Protein AF-A0AB74EBG8-F1 (afdb_monomer)

Secondary structure (DSSP, 8-state):
-----TT--GGGTT---------SGGGTHHHHTT-HHHHHHHHHHS--HHHHHHHH--

Nearest PDB structures (foldseek):
  6j55-assembly3_K  TM=9.809E-01  e=1.641E-03  Acanthamoeba castellanii
  4f2n-assembly6_L  TM=9.819E-01  e=1.460E-02  Leishmania major
  3mds-assembly1_A  TM=9.858E-01  e=1.667E-02  Thermus thermophilus
  1xil-assembly1_B-2  TM=9.544E-01  e=5.869E-02  Homo sapiens

Radius of gyration: 13.14 Å; Cα contacts (8 Å, |Δi|>4): 21; chains: 1; bounding box: 30×17×30 Å

Sequence (58 aa):
MVSTSNAATPLTTENTPLLTCDVWEHAYYIDYRNSRPNYLEGFWEIVNWDEVAKRFAA

Solvent-accessible surface area (backbone atoms only — not comparable to full-atom values): 3956 Å² total; per-residue (Å²): 140,86,88,68,64,88,89,53,57,52,81,84,52,99,47,83,81,55,79,87,80,82,81,55,61,91,73,39,35,92,85,40,54,91,40,58,67,62,46,54,57,54,50,66,77,68,62,63,60,69,61,31,51,53,58,72,75,107

Foldseek 3Di:
DDDDPDPDDCVVDPDQDLDDDDPPCVVPCVPQNPCSVVVVVVVVVPDPVVSSVVSVVD

Mean predicted aligned error: 2.13 Å

Structure (mmCIF, N/CA/C/O backbone):
data_AF-A0AB74EBG8-F1
#
_entry.id   AF-A0AB74EBG8-F1
#
loop_
_atom_site.group_PDB
_atom_site.id
_atom_site.type_symbol
_atom_site.label_atom_id
_atom_site.label_alt_id
_atom_site.label_comp_id
_atom_site.label_asym_id
_atom_site.label_entity_id
_atom_site.label_seq_id
_atom_site.pdbx_PDB_ins_code
_atom_site.Cartn_x
_atom_site.Cartn_y
_atom_site.Cartn_z
_atom_site.occupancy
_atom_site.B_iso_or_equiv
_atom_site.auth_seq_id
_atom_site.auth_comp_id
_atom_site.auth_asym_id
_atom_site.auth_atom_id
_atom_site.pdbx_PDB_model_num
ATOM 1 N N . MET A 1 1 ? -4.535 9.737 5.140 1.00 82.75 1 MET A N 1
ATOM 2 C CA . MET A 1 1 ? -3.365 8.983 4.640 1.00 82.75 1 MET A CA 1
ATOM 3 C C . MET A 1 1 ? -2.180 9.350 5.516 1.00 82.75 1 MET A C 1
ATOM 5 O O . MET A 1 1 ? -2.021 10.533 5.789 1.00 82.75 1 MET A O 1
ATOM 9 N N . VAL A 1 2 ? -1.424 8.370 6.010 1.00 95.31 2 VAL A N 1
ATOM 10 C CA . VAL A 1 2 ? -0.264 8.578 6.894 1.00 95.31 2 VAL A CA 1
ATOM 11 C C . VAL A 1 2 ? 0.913 7.814 6.300 1.00 95.31 2 VAL A C 1
ATOM 13 O O . VAL A 1 2 ? 0.733 6.675 5.878 1.00 95.31 2 VAL A O 1
ATOM 16 N N . SER A 1 3 ? 2.091 8.432 6.276 1.00 96.88 3 SER A N 1
ATOM 17 C CA . SER A 1 3 ? 3.349 7.771 5.918 1.00 96.88 3 SER A CA 1
ATOM 18 C C . SER A 1 3 ? 4.191 7.600 7.173 1.00 96.88 3 SER A C 1
ATOM 20 O O . SER A 1 3 ? 4.306 8.529 7.974 1.00 96.88 3 SER A O 1
ATOM 22 N N . THR A 1 4 ? 4.793 6.429 7.341 1.00 97.75 4 THR A N 1
ATOM 23 C CA . THR A 1 4 ? 5.689 6.127 8.458 1.00 97.75 4 THR A CA 1
ATOM 24 C C . THR A 1 4 ? 7.113 5.913 7.955 1.00 97.75 4 THR A C 1
ATOM 26 O O . THR A 1 4 ? 7.339 5.614 6.783 1.00 97.75 4 THR A O 1
ATOM 29 N N . SER A 1 5 ? 8.093 6.126 8.833 1.00 98.19 5 SER A N 1
ATOM 30 C CA . SER A 1 5 ? 9.503 5.897 8.518 1.00 98.19 5 SER A CA 1
ATOM 31 C C . SER A 1 5 ? 9.942 4.525 9.014 1.00 98.19 5 SER A C 1
ATOM 33 O O . SER A 1 5 ? 9.646 4.140 10.148 1.00 98.19 5 SER A O 1
ATOM 35 N N . ASN A 1 6 ? 10.706 3.815 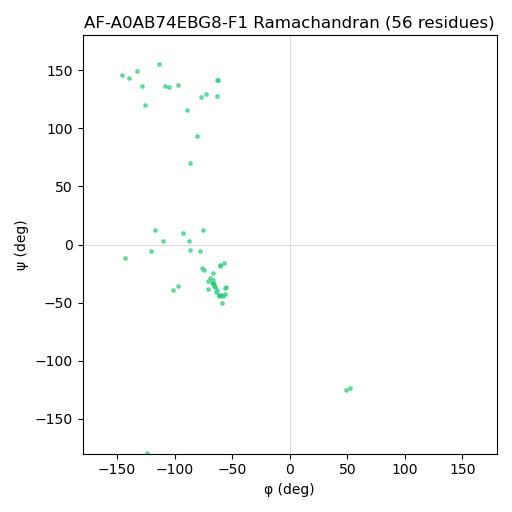8.190 1.00 97.75 6 ASN A N 1
ATOM 36 C CA . ASN A 1 6 ? 11.276 2.511 8.502 1.00 97.75 6 ASN A CA 1
ATOM 37 C C . ASN A 1 6 ? 10.225 1.503 9.002 1.00 97.75 6 ASN A C 1
ATOM 39 O O . ASN A 1 6 ? 9.252 1.240 8.308 1.00 97.75 6 ASN A O 1
ATOM 43 N N . ALA A 1 7 ? 10.422 0.934 10.193 1.00 97.81 7 ALA A N 1
ATOM 44 C CA . ALA A 1 7 ? 9.518 -0.044 10.796 1.00 97.81 7 ALA A CA 1
ATOM 45 C C . ALA A 1 7 ? 8.376 0.589 11.617 1.00 97.81 7 ALA A C 1
ATOM 47 O O . ALA A 1 7 ? 7.609 -0.134 1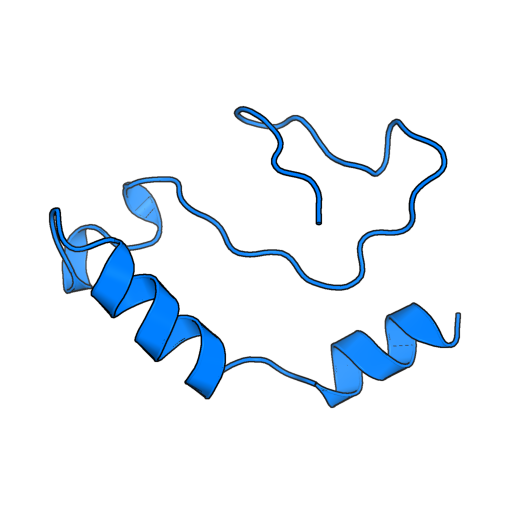2.252 1.00 97.81 7 ALA A O 1
ATOM 48 N N . ALA A 1 8 ? 8.265 1.924 11.661 1.00 98.12 8 ALA A N 1
ATOM 49 C CA . ALA A 1 8 ? 7.171 2.572 12.376 1.00 98.12 8 ALA A CA 1
ATOM 50 C C . ALA A 1 8 ? 5.821 2.207 11.737 1.00 98.12 8 ALA A C 1
ATOM 52 O O . ALA A 1 8 ? 5.697 2.115 10.515 1.00 98.12 8 ALA A O 1
ATOM 53 N N . THR A 1 9 ? 4.798 2.012 12.568 1.00 97.69 9 THR A N 1
ATOM 54 C CA . THR A 1 9 ? 3.491 1.494 12.146 1.00 97.69 9 THR A CA 1
ATOM 55 C C . THR A 1 9 ? 2.351 2.224 12.861 1.00 97.69 9 THR A C 1
ATOM 57 O O . THR A 1 9 ? 2.489 2.519 14.049 1.00 97.69 9 THR A O 1
ATOM 60 N N . PRO A 1 10 ? 1.205 2.486 12.194 1.00 97.50 10 PRO A N 1
ATOM 61 C CA . PRO A 1 10 ? 0.009 3.030 12.845 1.00 97.50 10 PRO A CA 1
ATOM 62 C C . PRO A 1 10 ? -0.519 2.183 14.013 1.00 97.50 10 PRO A C 1
ATOM 64 O O . PRO A 1 10 ? -1.266 2.695 14.830 1.00 97.50 10 PRO A O 1
ATOM 67 N N . LEU A 1 11 ? -0.093 0.921 14.149 1.00 97.25 11 LEU A N 1
ATOM 68 C CA . LEU A 1 11 ? -0.455 0.072 15.293 1.00 97.25 11 LEU A CA 1
ATOM 69 C C . LEU A 1 11 ? 0.011 0.627 16.651 1.00 97.25 11 LEU A C 1
ATOM 71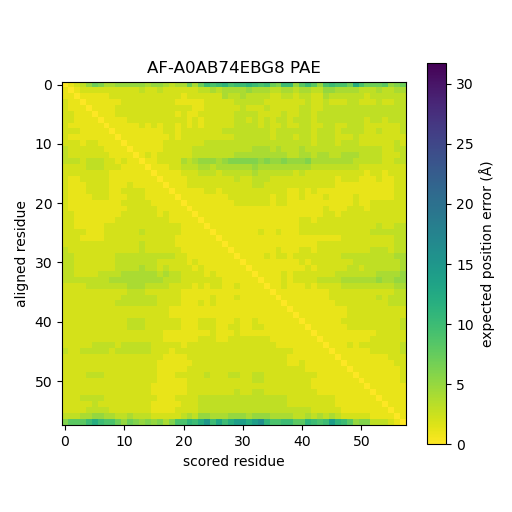 O O . LEU A 1 11 ? -0.481 0.184 17.683 1.00 97.25 11 LEU A O 1
ATOM 75 N N . THR A 1 12 ? 0.964 1.564 16.675 1.00 97.81 12 THR A N 1
ATOM 76 C CA . THR A 1 12 ? 1.379 2.263 17.904 1.00 97.81 12 THR A CA 1
ATOM 77 C C . THR A 1 12 ? 0.625 3.580 18.121 1.00 97.81 12 THR A C 1
ATOM 79 O O . THR A 1 12 ? 1.041 4.391 18.948 1.00 97.81 12 THR A O 1
ATOM 82 N N . THR A 1 13 ? -0.42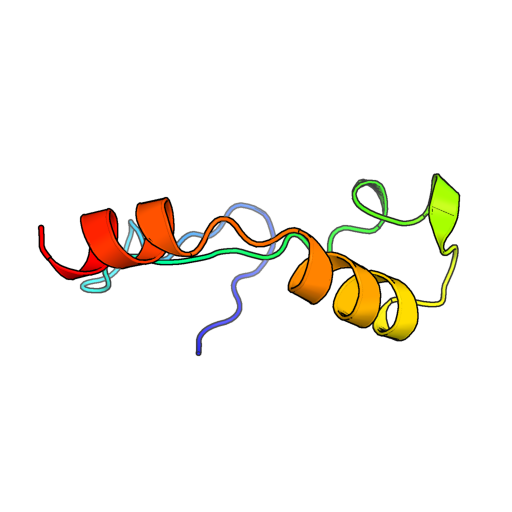5 3.844 17.342 1.00 95.81 13 THR A N 1
ATOM 83 C CA . THR A 1 13 ? -1.315 5.004 17.471 1.00 95.81 13 THR A CA 1
ATOM 84 C C . THR A 1 13 ? -2.762 4.529 17.627 1.00 95.81 13 THR A C 1
ATOM 86 O O . THR A 1 13 ? -3.046 3.337 17.607 1.00 95.81 13 THR A O 1
ATOM 89 N N . GLU A 1 14 ? -3.702 5.465 17.744 1.00 96.06 14 GLU A N 1
ATOM 90 C CA . GLU A 1 14 ? -5.145 5.177 17.796 1.00 96.06 14 GLU A CA 1
ATOM 91 C C . GLU A 1 14 ? -5.744 4.808 16.420 1.00 96.06 14 GLU A C 1
ATOM 93 O O . GLU A 1 14 ? -6.958 4.859 16.225 1.00 96.06 14 GLU A O 1
ATOM 98 N N . ASN A 1 15 ? -4.918 4.535 15.403 1.00 95.81 15 ASN A N 1
ATOM 99 C CA . ASN A 1 15 ? -5.386 4.302 14.039 1.00 95.81 15 ASN A CA 1
ATOM 100 C C . ASN A 1 15 ? -5.336 2.821 13.659 1.00 95.81 15 ASN A C 1
ATOM 102 O O . ASN A 1 15 ? -4.315 2.158 13.812 1.00 95.81 15 ASN A O 1
ATOM 106 N N . THR A 1 16 ? -6.405 2.342 13.025 1.00 96.50 16 THR A N 1
ATOM 107 C CA . TH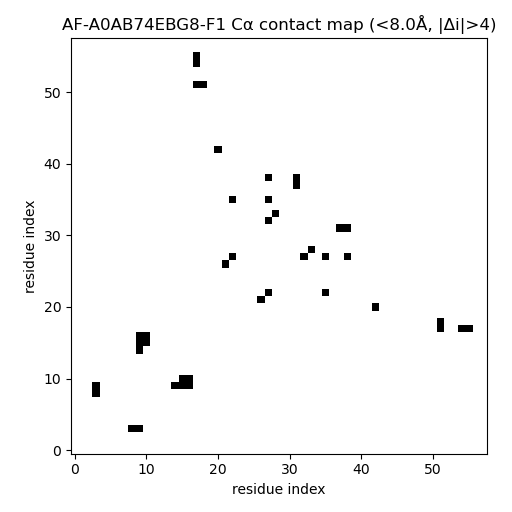R A 1 16 ? -6.447 1.011 12.411 1.00 96.50 16 THR A CA 1
ATOM 108 C C . THR A 1 16 ? -5.958 1.083 10.960 1.00 96.50 16 THR A C 1
ATOM 110 O O . THR A 1 16 ? -6.594 1.748 10.135 1.00 96.50 16 THR A O 1
ATOM 113 N N . PRO A 1 17 ? -4.837 0.430 10.598 1.00 97.56 17 PRO A N 1
ATOM 114 C CA . PRO A 1 17 ? -4.368 0.405 9.217 1.00 97.56 17 PRO A CA 1
ATOM 115 C C . PRO A 1 17 ? -5.251 -0.503 8.349 1.00 97.56 17 PRO A C 1
ATOM 117 O O . PRO A 1 17 ? -5.481 -1.664 8.677 1.00 97.56 17 PRO A O 1
ATOM 120 N N . LEU A 1 18 ? -5.713 0.014 7.207 1.00 98.25 18 LEU A N 1
ATOM 121 C CA . LEU A 1 18 ? -6.595 -0.719 6.282 1.00 98.25 18 LEU A CA 1
ATOM 122 C C . LEU A 1 18 ? -5.841 -1.286 5.067 1.00 98.25 18 LEU A C 1
ATOM 124 O O . LEU A 1 18 ? -6.091 -2.411 4.631 1.00 98.25 18 LEU A O 1
ATOM 128 N N . LEU A 1 19 ? -4.888 -0.510 4.547 1.00 98.38 19 LEU A N 1
ATOM 129 C CA . LEU A 1 19 ? -4.047 -0.816 3.392 1.00 98.38 19 LEU A CA 1
ATOM 130 C C . LEU A 1 19 ? -2.655 -0.213 3.621 1.00 98.38 19 LEU A C 1
ATOM 132 O O . LEU A 1 19 ? -2.538 0.859 4.215 1.00 98.38 19 LEU A O 1
ATOM 136 N N . THR A 1 20 ? -1.615 -0.884 3.130 1.00 98.25 20 THR A N 1
ATOM 137 C CA . THR A 1 20 ? -0.240 -0.374 3.122 1.00 98.25 20 THR A CA 1
ATOM 138 C C . THR A 1 20 ? 0.386 -0.578 1.746 1.00 98.25 20 THR A C 1
ATOM 140 O O . THR A 1 20 ? 0.045 -1.535 1.052 1.00 98.25 20 THR A O 1
ATOM 143 N N . CYS A 1 21 ? 1.295 0.316 1.368 1.00 98.31 21 CYS A N 1
ATOM 144 C CA . CYS A 1 21 ? 2.149 0.187 0.193 1.00 98.31 21 CYS A CA 1
ATOM 145 C C . CYS A 1 21 ? 3.594 0.352 0.661 1.00 98.31 21 CYS A C 1
ATOM 147 O O . CYS A 1 21 ? 3.939 1.396 1.220 1.00 98.31 21 CYS A O 1
ATOM 149 N N . ASP A 1 22 ? 4.427 -0.664 0.449 1.00 98.56 22 ASP A N 1
ATOM 150 C CA . ASP A 1 22 ? 5.842 -0.583 0.799 1.00 98.56 22 ASP A CA 1
ATOM 151 C C . ASP A 1 22 ? 6.592 0.246 -0.252 1.00 98.56 22 ASP A C 1
ATOM 153 O O . ASP A 1 22 ? 6.487 -0.000 -1.448 1.00 98.56 22 ASP A O 1
ATOM 157 N N . VAL A 1 23 ? 7.328 1.262 0.190 1.00 98.25 23 VAL A N 1
ATOM 158 C CA . VAL A 1 23 ? 8.109 2.155 -0.680 1.00 98.25 23 VAL A CA 1
ATOM 159 C C . VAL A 1 23 ? 9.611 2.067 -0.412 1.00 98.25 23 VAL A C 1
ATOM 161 O O . VAL A 1 23 ? 10.371 2.914 -0.899 1.00 98.25 23 VAL A O 1
ATOM 164 N N . TRP A 1 24 ? 10.059 1.059 0.342 1.00 98.56 24 TRP A N 1
ATOM 165 C CA . TRP A 1 24 ? 11.469 0.692 0.393 1.00 98.56 24 TRP A CA 1
ATOM 166 C C . TRP A 1 24 ? 11.939 0.255 -0.991 1.00 98.56 24 TRP A C 1
ATOM 168 O O . TRP A 1 24 ? 11.218 -0.413 -1.726 1.00 98.56 24 TRP A O 1
ATOM 178 N N . GLU A 1 25 ? 13.168 0.616 -1.361 1.00 98.56 25 GLU A N 1
ATOM 179 C CA . GLU A 1 25 ? 13.695 0.306 -2.696 1.00 98.56 25 GLU A CA 1
ATOM 180 C C . GLU A 1 25 ? 13.642 -1.195 -2.988 1.00 98.56 25 GLU A C 1
ATOM 182 O O . GLU A 1 25 ? 13.251 -1.588 -4.081 1.00 98.56 25 GLU A O 1
ATOM 187 N N . HIS A 1 26 ? 13.905 -2.054 -2.001 1.00 98.44 26 HIS A N 1
ATOM 188 C CA . HIS A 1 26 ? 13.828 -3.502 -2.200 1.00 98.44 26 HIS A CA 1
ATOM 189 C C . HIS A 1 26 ? 12.435 -4.014 -2.612 1.00 98.44 26 HIS A C 1
ATOM 191 O O . HIS A 1 26 ? 12.356 -5.109 -3.157 1.00 98.44 26 HIS A O 1
ATOM 197 N N . ALA A 1 27 ? 11.361 -3.247 -2.395 1.00 98.56 27 ALA A N 1
ATOM 198 C CA . ALA A 1 27 ? 10.011 -3.624 -2.801 1.00 98.56 27 ALA A CA 1
ATOM 199 C C . ALA A 1 27 ? 9.761 -3.446 -4.311 1.00 98.56 27 ALA A C 1
ATOM 201 O O . ALA A 1 27 ? 8.835 -4.053 -4.839 1.00 98.56 27 ALA A O 1
ATOM 202 N N . TYR A 1 28 ? 10.561 -2.625 -5.009 1.00 98.62 28 TYR A N 1
ATOM 203 C CA . TYR A 1 28 ? 10.300 -2.279 -6.416 1.00 98.62 28 TYR A CA 1
ATOM 204 C C . TYR A 1 28 ? 11.536 -2.145 -7.314 1.00 98.62 28 TYR A C 1
ATOM 206 O O . TYR A 1 28 ? 11.397 -2.049 -8.533 1.00 98.62 28 TYR A O 1
ATOM 214 N N . TYR A 1 29 ? 12.756 -2.116 -6.773 1.00 98.44 29 TYR A N 1
ATOM 215 C CA . TYR A 1 29 ? 13.932 -1.711 -7.550 1.00 98.44 29 TYR A CA 1
ATOM 216 C C . TYR A 1 29 ? 14.284 -2.693 -8.674 1.00 98.44 29 TYR A C 1
ATOM 218 O O . TYR A 1 29 ? 14.796 -2.269 -9.712 1.00 98.44 29 TYR A O 1
ATOM 226 N N . ILE A 1 30 ? 14.003 -3.992 -8.499 1.00 98.56 30 ILE A N 1
ATOM 227 C CA . ILE A 1 30 ? 14.258 -5.024 -9.519 1.00 98.56 30 ILE A CA 1
ATOM 228 C C . ILE A 1 30 ? 13.380 -4.811 -10.761 1.00 98.56 30 ILE A C 1
ATOM 230 O O . ILE A 1 30 ? 13.883 -4.974 -11.875 1.00 98.56 30 ILE A O 1
ATOM 234 N N . ASP A 1 31 ? 12.145 -4.351 -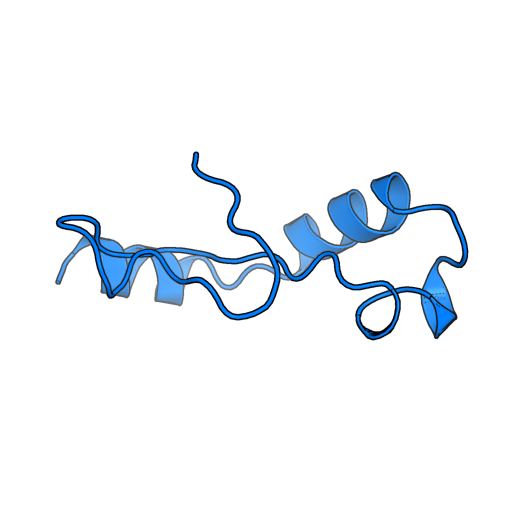10.589 1.00 98.19 31 ASP A N 1
ATOM 235 C CA . ASP A 1 31 ? 11.187 -4.206 -11.689 1.00 98.19 31 ASP A CA 1
ATOM 236 C C . ASP A 1 31 ? 11.143 -2.772 -12.238 1.00 98.19 31 ASP A C 1
ATOM 238 O O . ASP A 1 31 ? 11.052 -2.564 -13.446 1.00 98.19 31 ASP A O 1
ATOM 242 N N . TYR A 1 32 ? 11.292 -1.767 -11.368 1.00 98.31 32 TYR A N 1
ATOM 243 C CA . TYR A 1 32 ? 11.043 -0.358 -11.704 1.00 98.31 32 TYR A CA 1
ATOM 244 C C . TYR A 1 32 ? 12.254 0.571 -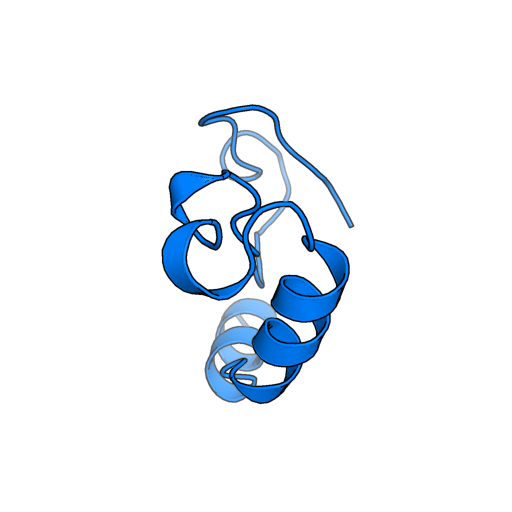11.523 1.00 98.31 32 TYR A C 1
ATOM 246 O O . TYR A 1 32 ? 12.187 1.746 -11.896 1.00 98.31 32 TYR A O 1
ATOM 254 N N . ARG A 1 33 ? 13.379 0.078 -10.979 1.00 97.94 33 ARG A N 1
ATOM 255 C CA . ARG A 1 33 ? 14.583 0.879 -10.659 1.00 97.94 33 ARG A CA 1
ATOM 256 C C . ARG A 1 33 ? 14.208 2.145 -9.881 1.00 97.94 33 ARG A C 1
ATOM 258 O O . ARG A 1 33 ? 13.556 2.058 -8.851 1.00 97.94 33 ARG A O 1
ATOM 265 N N . ASN A 1 34 ? 14.598 3.324 -10.361 1.00 97.69 34 ASN A N 1
ATOM 266 C CA . ASN A 1 34 ? 14.304 4.609 -9.729 1.00 97.69 34 ASN A CA 1
ATOM 267 C C . ASN A 1 34 ? 12.863 5.102 -9.970 1.00 97.69 34 ASN A C 1
ATOM 269 O O . ASN A 1 34 ? 12.477 6.125 -9.403 1.00 97.69 34 ASN A O 1
ATOM 273 N N . SER A 1 35 ? 12.068 4.415 -10.799 1.00 98.31 35 SER A N 1
ATOM 274 C CA . SER A 1 35 ? 10.702 4.829 -11.133 1.00 98.31 35 SER A CA 1
ATOM 275 C C . SER A 1 35 ? 9.680 4.313 -10.119 1.00 98.31 35 SER A C 1
ATOM 277 O O . SER A 1 35 ? 8.836 3.465 -10.408 1.00 98.31 35 SER A O 1
ATOM 279 N N . ARG A 1 36 ? 9.721 4.871 -8.906 1.00 98.25 36 ARG A N 1
ATOM 280 C CA . ARG A 1 36 ? 8.680 4.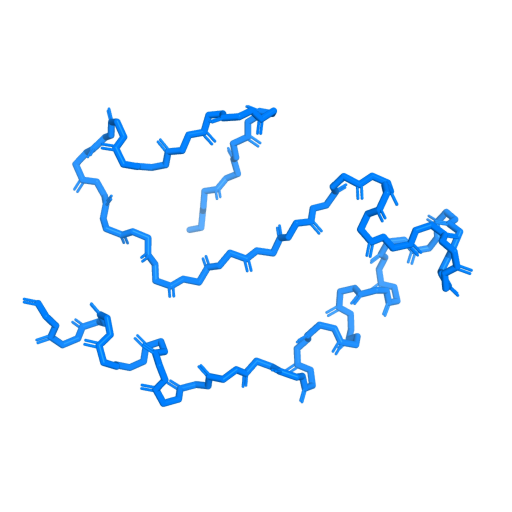636 -7.894 1.00 98.25 36 ARG A CA 1
ATOM 281 C C . ARG A 1 36 ? 7.256 4.974 -8.381 1.00 98.25 36 ARG A C 1
ATOM 283 O O . ARG A 1 36 ? 6.349 4.242 -7.999 1.00 98.25 36 ARG A O 1
ATOM 290 N N . PRO A 1 37 ? 7.016 6.019 -9.205 1.00 98.50 37 PRO A N 1
ATOM 291 C CA . PRO A 1 37 ? 5.673 6.292 -9.721 1.00 98.50 37 PRO A CA 1
ATOM 292 C C . PRO A 1 37 ? 5.073 5.116 -10.501 1.00 98.50 37 PRO A C 1
ATOM 294 O O . PRO A 1 37 ? 3.944 4.734 -10.222 1.00 98.50 37 PRO A O 1
ATOM 297 N N . ASN A 1 38 ? 5.848 4.470 -11.377 1.00 98.31 38 ASN A N 1
ATOM 298 C CA . ASN A 1 38 ? 5.362 3.326 -12.158 1.00 98.31 38 ASN A CA 1
ATOM 299 C C . ASN A 1 38 ? 5.078 2.097 -11.276 1.00 98.31 38 ASN A C 1
ATOM 301 O O . ASN A 1 38 ? 4.150 1.341 -11.547 1.00 98.31 38 ASN A O 1
ATOM 305 N N . TYR A 1 39 ? 5.853 1.905 -10.203 1.00 98.62 39 TYR A N 1
ATOM 306 C CA . TYR A 1 39 ? 5.543 0.893 -9.189 1.00 98.62 39 TYR A CA 1
ATOM 307 C C . TYR A 1 39 ? 4.195 1.171 -8.513 1.00 98.62 39 TYR A C 1
ATOM 309 O O . TYR A 1 39 ? 3.389 0.259 -8.353 1.00 98.62 39 TYR A O 1
ATOM 317 N N . LEU A 1 40 ? 3.931 2.430 -8.147 1.00 98.38 40 LEU A N 1
ATOM 318 C CA . LEU A 1 40 ? 2.663 2.817 -7.527 1.00 98.38 40 LEU A CA 1
ATOM 319 C C . LEU A 1 40 ? 1.479 2.640 -8.483 1.00 98.38 40 LEU A C 1
ATOM 321 O O . LEU A 1 40 ? 0.414 2.237 -8.029 1.00 98.38 40 LEU A O 1
ATOM 325 N N . GLU A 1 41 ? 1.653 2.898 -9.781 1.00 98.38 41 GLU A N 1
ATOM 326 C CA . GLU A 1 41 ? 0.633 2.602 -10.796 1.00 98.38 41 GLU A CA 1
ATOM 327 C C . GLU A 1 41 ? 0.281 1.106 -10.804 1.00 98.38 41 GLU A C 1
ATOM 329 O O . GLU A 1 41 ? -0.888 0.761 -10.644 1.00 98.38 41 GLU A O 1
ATOM 334 N N . GLY A 1 42 ? 1.286 0.223 -10.868 1.00 98.25 42 GLY A N 1
ATOM 335 C CA . GLY A 1 42 ? 1.073 -1.230 -10.829 1.00 98.25 42 GLY A CA 1
ATOM 336 C C . GLY A 1 42 ? 0.524 -1.744 -9.492 1.00 98.25 42 GLY A C 1
ATOM 337 O O . GLY A 1 42 ? -0.292 -2.664 -9.469 1.00 98.25 42 GLY A O 1
ATOM 338 N N . PHE A 1 43 ? 0.907 -1.130 -8.368 1.00 98.56 43 P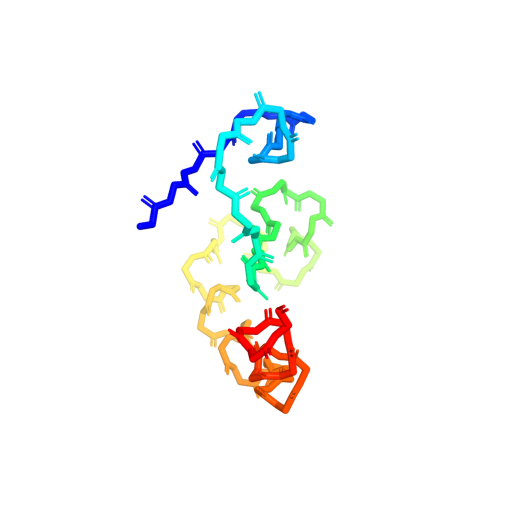HE A N 1
ATOM 339 C CA . PHE A 1 43 ? 0.378 -1.474 -7.045 1.00 98.56 43 PHE A CA 1
ATOM 340 C C . PHE A 1 43 ? -1.152 -1.376 -7.003 1.00 98.56 43 PHE A C 1
ATOM 342 O O . PHE A 1 43 ? -1.803 -2.272 -6.464 1.00 98.56 43 PHE A O 1
ATOM 349 N N . TRP A 1 44 ? -1.739 -0.332 -7.599 1.00 98.38 44 TRP A N 1
ATOM 350 C CA . TRP A 1 44 ? -3.192 -0.136 -7.595 1.00 98.38 44 TRP A CA 1
ATOM 351 C C . TRP A 1 44 ? -3.960 -1.195 -8.392 1.00 98.38 44 TRP A C 1
ATOM 353 O O . TRP A 1 44 ? -5.121 -1.457 -8.075 1.00 98.38 44 TRP A O 1
ATOM 363 N N . GLU A 1 45 ? -3.323 -1.836 -9.372 1.00 98.31 45 GLU A N 1
ATOM 364 C CA . GLU A 1 45 ? -3.934 -2.896 -10.183 1.00 98.31 45 GLU A CA 1
ATOM 365 C C . GLU A 1 45 ? -4.076 -4.223 -9.419 1.00 98.31 45 GLU A C 1
ATOM 367 O O . GLU A 1 45 ? -4.923 -5.045 -9.766 1.00 98.31 45 GLU A O 1
ATOM 372 N N . ILE A 1 46 ? -3.280 -4.431 -8.362 1.00 98.06 46 ILE A N 1
ATOM 373 C CA . ILE A 1 46 ? -3.205 -5.704 -7.623 1.00 98.06 46 ILE A CA 1
ATOM 374 C C . ILE A 1 46 ? -3.796 -5.645 -6.206 1.00 98.06 46 ILE A C 1
ATOM 376 O O . ILE A 1 46 ? -3.722 -6.628 -5.464 1.00 98.06 46 ILE A O 1
ATOM 380 N N . VAL A 1 47 ? -4.373 -4.511 -5.793 1.00 98.62 47 VAL A N 1
ATOM 381 C CA . VAL A 1 47 ? -4.952 -4.367 -4.447 1.00 98.62 47 VAL A CA 1
ATOM 382 C C . VAL A 1 47 ? -6.127 -5.329 -4.255 1.00 98.62 47 VAL A C 1
ATOM 384 O O . VAL A 1 47 ? -7.101 -5.320 -5.005 1.00 98.62 47 VAL A O 1
ATOM 387 N N . ASN A 1 48 ? -6.079 -6.112 -3.175 1.00 98.56 48 ASN A N 1
ATOM 388 C CA . ASN A 1 48 ? -7.217 -6.910 -2.727 1.00 98.56 48 ASN A CA 1
ATOM 389 C C . ASN A 1 48 ? -8.203 -6.042 -1.928 1.00 98.56 48 ASN A C 1
ATOM 391 O O . ASN A 1 48 ? -8.068 -5.877 -0.712 1.00 98.56 48 ASN A O 1
ATOM 395 N N . TRP A 1 49 ? -9.201 -5.492 -2.618 1.00 98.50 49 TRP A N 1
ATOM 396 C CA . TRP A 1 49 ? -10.206 -4.615 -2.014 1.00 98.50 49 TRP A CA 1
ATOM 397 C C . TRP A 1 49 ? -11.164 -5.327 -1.053 1.00 98.50 49 TRP A C 1
ATOM 399 O O . TRP A 1 49 ? -11.595 -4.706 -0.082 1.00 98.50 49 TRP A O 1
ATOM 409 N N . ASP A 1 50 ? -11.443 -6.618 -1.254 1.00 98.56 50 ASP A N 1
ATOM 410 C CA . ASP A 1 50 ? -12.297 -7.392 -0.342 1.00 98.56 50 ASP A CA 1
ATOM 411 C C . ASP A 1 50 ? -11.672 -7.479 1.054 1.00 98.56 50 ASP A C 1
ATOM 413 O O . ASP A 1 50 ? -12.355 -7.369 2.071 1.00 98.56 50 ASP A O 1
ATOM 417 N N . GLU A 1 51 ? -10.353 -7.648 1.115 1.00 98.44 51 GLU A N 1
ATOM 418 C CA . GLU A 1 51 ? -9.617 -7.696 2.374 1.00 98.44 51 GLU A CA 1
ATOM 419 C C . GLU A 1 51 ? -9.552 -6.321 3.061 1.00 98.44 51 GLU A C 1
ATOM 421 O O . GLU A 1 51 ? -9.712 -6.225 4.279 1.00 98.44 51 GLU A O 1
ATOM 426 N N . VAL A 1 52 ? -9.386 -5.240 2.291 1.00 98.50 52 VAL A N 1
ATOM 427 C CA . VAL A 1 52 ? -9.462 -3.867 2.822 1.00 98.50 52 VAL A CA 1
ATOM 428 C C . VAL A 1 52 ? -10.852 -3.595 3.408 1.00 98.50 52 VAL A C 1
ATOM 430 O O . VAL A 1 52 ? -10.957 -3.058 4.512 1.00 98.50 52 VAL A O 1
ATOM 433 N N . ALA A 1 53 ? -11.915 -4.013 2.715 1.00 98.56 53 ALA A N 1
ATOM 434 C CA . ALA A 1 53 ? -13.291 -3.857 3.179 1.00 98.56 53 ALA A CA 1
ATOM 435 C C . ALA A 1 53 ? -13.564 -4.647 4.471 1.00 98.56 53 ALA A C 1
ATOM 437 O O . ALA A 1 53 ? -14.190 -4.114 5.388 1.00 98.56 53 ALA A O 1
ATOM 438 N N . LYS A 1 54 ? -13.044 -5.878 4.591 1.00 98.44 54 LYS A N 1
ATOM 439 C CA . LYS A 1 54 ? -13.141 -6.673 5.830 1.00 98.44 54 LYS A CA 1
ATOM 440 C C . LYS A 1 54 ? -12.486 -5.975 7.020 1.00 98.44 54 LYS A C 1
ATOM 442 O O . LYS A 1 54 ? -13.082 -5.945 8.088 1.00 98.44 54 LYS A O 1
ATOM 447 N N . ARG A 1 55 ? -11.294 -5.393 6.839 1.00 97.88 55 ARG A N 1
ATOM 448 C CA . ARG A 1 55 ? -10.598 -4.641 7.903 1.00 97.88 55 ARG A CA 1
ATOM 449 C C . ARG A 1 55 ? -11.324 -3.362 8.291 1.00 97.88 55 ARG A C 1
ATOM 451 O O . ARG A 1 55 ? -11.261 -2.965 9.444 1.00 97.88 55 ARG A O 1
ATOM 458 N N . PHE A 1 56 ? -11.988 -2.718 7.335 1.00 97.62 56 PHE A N 1
ATOM 459 C CA . PHE A 1 56 ? -12.768 -1.511 7.596 1.00 97.62 56 PHE A CA 1
ATOM 460 C C . PHE A 1 56 ? -14.048 -1.793 8.391 1.00 97.62 56 PHE A C 1
ATOM 462 O O . PHE A 1 56 ? -14.491 -0.942 9.153 1.00 97.62 56 PHE A O 1
ATOM 469 N N . ALA A 1 57 ? -14.644 -2.972 8.201 1.00 97.06 57 ALA A N 1
ATOM 470 C CA . ALA A 1 57 ? -15.869 -3.384 8.880 1.00 97.06 57 ALA A CA 1
ATOM 471 C C . ALA A 1 57 ? -15.645 -4.045 10.257 1.00 97.06 57 ALA A C 1
ATOM 473 O O . ALA A 1 57 ? -16.632 -4.385 10.911 1.00 97.06 57 ALA A O 1
ATOM 474 N N . ALA A 1 58 ? -14.389 -4.272 10.655 1.00 88.38 58 ALA A N 1
ATOM 475 C CA . ALA A 1 58 ? -14.003 -4.868 11.936 1.00 88.38 58 ALA A CA 1
ATOM 476 C C . ALA A 1 58 ? -13.993 -3.828 13.066 1.00 88.38 58 ALA A C 1
ATOM 478 O O . ALA A 1 58 ? -14.438 -4.190 14.178 1.00 88.38 58 ALA A O 1
#

Organism: Neisseria gonorrhoeae (NCBI:txid485)

InterPro domains:
  IPR019832 Manganese/iron superoxide dismutase, C-terminal [PF02777] (2-55)
  IPR019833 Manganese/iron superoxide dismutase, binding site [PS00088] (22-29)
  IPR036314 Manganese/iron superoxide dismutase, C-terminal domain superfamily [G3DSA:3.55.40.20] (1-58)
  IPR036314 Manganese/iron superoxide dismutase, C-terminal domain superfamily [SSF54719] (2-57)

pLDDT: mean 97.55, std 2.45, range [82.75, 98.62]